Protein AF-A0A565BQZ1-F1 (afdb_monomer_lite)

Foldseek 3Di:
DDDDDDDDDDDDDDDDDDDDDDDDDDDDDDPDPPPPPPPDPPPPPVPPPADFAAAQAWPVRAGWDWDWDDDPDDDTWIWTWGPVPDPPVDDTDTGTPVRRHVRNVVVVVVVVVVVVVVVVVVVVVVVVVVVVVVVVVVVVVVVVVVVVVVVVVD

pLDDT: mean 77.32, std 22.46, range [35.09, 98.69]

Radius of gyration: 42.32 Å; chains: 1; bounding box: 104×64×118 Å

Structure (mmCIF, N/CA/C/O backbone):
data_AF-A0A565BQZ1-F1
#
_entry.id   AF-A0A565BQZ1-F1
#
loop_
_atom_site.group_PDB
_atom_site.id
_atom_site.type_symbol
_atom_site.label_atom_id
_atom_site.label_alt_id
_atom_site.label_comp_id
_atom_site.label_asym_id
_atom_site.label_entity_id
_atom_site.label_seq_id
_atom_site.pdbx_PDB_ins_code
_atom_site.Cartn_x
_atom_site.Cartn_y
_atom_site.Cartn_z
_atom_site.occupancy
_atom_site.B_iso_or_equiv
_atom_site.auth_seq_id
_atom_site.auth_comp_id
_atom_site.auth_asym_id
_atom_site.auth_atom_id
_atom_site.pdbx_PDB_model_num
ATOM 1 N N . MET A 1 1 ? 67.209 29.704 -8.387 1.00 35.09 1 MET A N 1
ATOM 2 C CA . MET A 1 1 ? 67.817 29.442 -9.706 1.00 35.09 1 MET A CA 1
ATOM 3 C C . MET A 1 1 ? 66.701 29.173 -10.702 1.00 35.09 1 MET A C 1
ATOM 5 O O . MET A 1 1 ? 65.890 28.302 -10.423 1.00 35.09 1 MET A O 1
ATOM 9 N N . GLY A 1 2 ? 66.645 29.944 -11.795 1.00 39.03 2 GLY A N 1
ATOM 10 C CA . GLY A 1 2 ? 65.926 29.567 -13.023 1.00 39.03 2 GLY A CA 1
ATOM 11 C C . GLY A 1 2 ? 66.692 28.479 -13.807 1.00 39.03 2 GLY A C 1
ATOM 12 O O . GLY A 1 2 ? 67.510 27.803 -13.177 1.00 39.03 2 GLY A O 1
ATOM 13 N N . PRO A 1 3 ? 66.499 28.313 -15.135 1.00 42.47 3 PRO A N 1
ATOM 14 C CA . PRO A 1 3 ? 66.230 29.378 -16.109 1.00 42.47 3 PRO A CA 1
ATOM 15 C C . PRO A 1 3 ? 65.067 29.126 -17.099 1.00 42.47 3 PRO A C 1
ATOM 17 O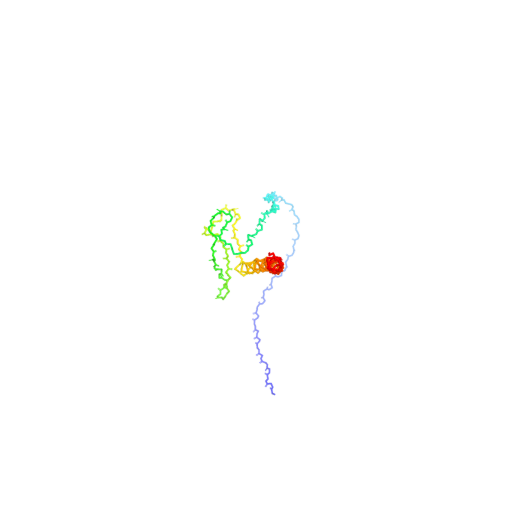 O . PRO A 1 3 ? 64.406 28.093 -17.101 1.00 42.47 3 PRO A O 1
ATOM 20 N N . SER A 1 4 ? 64.849 30.166 -17.903 1.00 40.25 4 SER A N 1
ATOM 21 C CA . SER A 1 4 ? 63.972 30.377 -19.059 1.00 40.25 4 SER A CA 1
ATOM 22 C C . SER A 1 4 ? 64.623 30.000 -20.411 1.00 40.25 4 SER A C 1
ATOM 24 O O . SER A 1 4 ? 65.799 29.641 -20.422 1.00 40.25 4 SER A O 1
ATOM 26 N N . TYR A 1 5 ? 63.878 30.261 -21.511 1.00 41.06 5 TYR A N 1
ATOM 27 C CA . TYR A 1 5 ? 64.230 30.283 -22.961 1.00 41.06 5 TYR A CA 1
ATOM 28 C C . TYR A 1 5 ? 64.077 28.937 -23.703 1.00 41.06 5 TYR A C 1
ATOM 30 O O . TYR A 1 5 ? 64.313 27.906 -23.092 1.00 41.06 5 TYR A O 1
ATOM 38 N N . LEU A 1 6 ? 63.750 28.812 -25.000 1.00 35.84 6 LEU A N 1
ATOM 39 C CA . LEU A 1 6 ? 63.241 29.627 -26.133 1.00 35.84 6 LEU A CA 1
ATOM 40 C C . LEU A 1 6 ? 63.232 28.659 -27.349 1.00 35.84 6 LEU A C 1
ATOM 42 O O . LEU A 1 6 ? 64.146 27.850 -27.391 1.00 35.84 6 LEU A O 1
ATOM 46 N N . GLU A 1 7 ? 62.278 28.745 -28.295 1.00 38.50 7 GLU A N 1
ATOM 47 C CA . GLU A 1 7 ? 62.423 28.519 -29.773 1.00 38.50 7 GLU A CA 1
ATOM 48 C C . GLU A 1 7 ? 61.019 28.321 -30.405 1.00 38.50 7 GLU A C 1
ATOM 50 O O . GLU A 1 7 ? 60.337 27.358 -30.071 1.00 38.50 7 GLU A O 1
ATOM 55 N N . SER A 1 8 ? 60.366 29.285 -31.082 1.00 37.06 8 SER A N 1
ATOM 56 C CA . SER A 1 8 ? 60.594 29.960 -32.391 1.00 37.06 8 SER A CA 1
ATOM 57 C C . SER A 1 8 ? 60.444 29.035 -33.618 1.00 37.06 8 SER A C 1
ATOM 59 O O . SER A 1 8 ? 61.253 28.133 -33.775 1.00 37.06 8 SER A O 1
ATOM 61 N N . PHE A 1 9 ? 59.332 29.107 -34.373 1.00 36.97 9 PHE A N 1
ATOM 62 C CA . PHE A 1 9 ? 59.045 29.929 -35.587 1.00 36.97 9 PHE A CA 1
ATOM 63 C C . PHE A 1 9 ? 59.413 29.242 -36.923 1.00 36.97 9 PHE A C 1
ATOM 65 O O . PHE A 1 9 ? 60.494 28.675 -37.012 1.00 36.97 9 PHE A O 1
ATOM 72 N N . ILE A 1 10 ? 58.486 29.316 -37.900 1.00 40.09 10 ILE A N 1
ATOM 73 C CA . ILE A 1 10 ? 58.556 29.409 -39.392 1.00 40.09 10 ILE A CA 1
ATOM 74 C C . ILE A 1 10 ? 57.072 29.286 -39.843 1.00 40.09 10 ILE A C 1
ATOM 76 O O . ILE A 1 10 ? 56.456 28.252 -39.586 1.00 40.09 10 ILE A O 1
ATOM 80 N N . ASP A 1 11 ? 56.339 30.367 -40.129 1.00 40.44 11 ASP A N 1
ATOM 81 C CA . ASP A 1 11 ? 56.259 31.180 -41.367 1.00 40.44 11 ASP A CA 1
ATOM 82 C C . ASP A 1 11 ? 55.803 30.409 -42.619 1.00 40.44 11 ASP A C 1
ATOM 84 O O . ASP A 1 11 ? 56.504 29.526 -43.096 1.00 40.44 11 ASP A O 1
ATOM 88 N N . ASP A 1 12 ? 54.627 30.777 -43.145 1.00 42.62 12 ASP A N 1
ATOM 89 C CA . ASP A 1 12 ? 54.485 31.202 -44.544 1.00 42.62 12 ASP A CA 1
ATOM 90 C C . ASP A 1 12 ? 53.135 31.915 -44.753 1.00 42.62 12 ASP A C 1
ATOM 92 O O . ASP A 1 12 ? 52.049 31.345 -44.606 1.00 42.62 12 ASP A O 1
ATOM 96 N N . ASP A 1 13 ? 53.250 33.200 -45.082 1.00 40.53 13 ASP A N 1
ATOM 97 C CA . ASP A 1 13 ? 52.198 34.102 -45.530 1.00 40.53 13 ASP A CA 1
ATOM 98 C C . ASP A 1 13 ? 51.679 33.693 -46.919 1.00 40.53 13 ASP A C 1
ATOM 100 O O . ASP A 1 13 ? 52.459 33.426 -47.835 1.00 40.53 13 ASP A O 1
ATOM 104 N N . PHE A 1 14 ? 50.359 33.743 -47.131 1.00 42.66 14 PHE A N 1
ATOM 105 C CA . PHE A 1 14 ? 49.812 33.876 -48.484 1.00 42.66 14 PHE A CA 1
ATOM 106 C C . PHE A 1 14 ? 48.837 35.045 -48.545 1.00 42.66 14 PHE A C 1
ATOM 108 O O . PHE A 1 14 ? 47.644 34.935 -48.258 1.00 42.66 14 PHE A O 1
ATOM 115 N N . ASP A 1 15 ? 49.408 36.181 -48.917 1.00 43.47 15 ASP A N 1
ATOM 116 C CA . ASP A 1 15 ? 48.724 37.410 -49.261 1.00 43.47 15 ASP A CA 1
ATOM 117 C C . ASP A 1 15 ? 48.260 37.303 -50.725 1.00 43.47 15 ASP A C 1
ATOM 119 O O . ASP A 1 15 ? 49.072 37.120 -51.634 1.00 43.47 15 ASP A O 1
ATOM 123 N N . ASN A 1 16 ? 46.957 37.409 -50.986 1.00 49.59 16 ASN A N 1
ATOM 124 C CA . ASN A 1 16 ? 46.486 37.776 -52.321 1.00 49.59 16 ASN A CA 1
ATOM 125 C C . ASN A 1 16 ? 45.378 38.815 -52.186 1.00 49.59 16 ASN A C 1
ATOM 127 O O . ASN A 1 16 ? 44.225 38.504 -51.883 1.00 49.59 16 ASN A O 1
ATOM 131 N N . GLY A 1 17 ? 45.802 40.061 -52.380 1.00 41.00 17 GLY A N 1
ATOM 132 C CA . GLY A 1 17 ? 45.031 41.275 -52.208 1.00 41.00 17 GLY A CA 1
ATOM 133 C C . GLY A 1 17 ? 43.706 41.329 -52.967 1.00 41.00 17 GLY A C 1
ATOM 134 O O . GLY A 1 17 ? 43.522 40.769 -54.048 1.00 41.00 17 GLY A O 1
ATOM 135 N N . SER A 1 18 ? 42.804 42.100 -52.364 1.00 54.09 18 SER A N 1
ATOM 136 C CA . SER A 1 18 ? 41.584 42.651 -52.941 1.00 54.09 18 SER A CA 1
ATOM 137 C C . SER A 1 18 ? 41.764 43.188 -54.359 1.00 54.09 18 SER A C 1
ATOM 139 O O . SER A 1 18 ? 42.675 43.974 -54.623 1.00 54.09 18 SER A O 1
ATOM 141 N N . ASN A 1 19 ? 40.776 42.927 -55.218 1.00 53.59 19 ASN A N 1
ATOM 142 C CA . ASN A 1 19 ? 40.367 43.933 -56.187 1.00 53.59 19 ASN A CA 1
ATOM 143 C C . ASN A 1 19 ? 38.842 43.986 -56.303 1.00 53.59 19 ASN A C 1
ATOM 145 O O . ASN A 1 19 ? 38.165 42.976 -56.485 1.00 53.59 19 ASN A O 1
ATOM 149 N N . ASN A 1 20 ? 38.330 45.200 -56.177 1.00 53.00 20 ASN A N 1
ATOM 150 C CA . ASN A 1 20 ? 36.925 45.546 -56.111 1.00 53.00 20 ASN A CA 1
ATOM 151 C C . ASN A 1 20 ? 36.537 46.013 -57.514 1.00 53.00 20 ASN A C 1
ATOM 153 O O . ASN A 1 20 ? 37.250 46.850 -58.058 1.00 53.00 20 ASN A O 1
ATOM 157 N N . ASN A 1 21 ? 35.404 45.575 -58.065 1.00 53.62 21 ASN A N 1
ATOM 158 C CA . ASN A 1 21 ? 34.619 46.429 -58.955 1.00 53.62 21 ASN A CA 1
ATOM 159 C C . ASN A 1 21 ? 33.147 46.018 -58.977 1.00 53.62 21 ASN A C 1
ATOM 161 O O . ASN A 1 21 ? 32.788 44.853 -59.108 1.00 53.62 21 ASN A O 1
ATOM 165 N N . ASN A 1 22 ? 32.331 47.052 -58.826 1.00 50.75 22 ASN A N 1
ATOM 166 C CA . ASN A 1 22 ? 30.883 47.084 -58.805 1.00 50.75 22 ASN A CA 1
ATOM 167 C C . ASN A 1 22 ? 30.332 46.837 -60.222 1.00 50.75 22 ASN A C 1
ATOM 169 O O . ASN A 1 22 ? 30.775 47.485 -61.172 1.00 50.75 22 ASN A O 1
ATOM 173 N N . SER A 1 23 ? 29.316 45.993 -60.363 1.00 43.53 23 SER A N 1
ATOM 174 C CA . SER A 1 23 ? 28.261 46.193 -61.36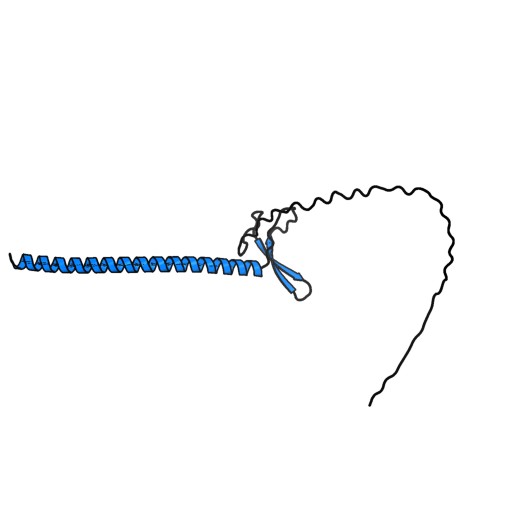2 1.00 43.53 23 SER A CA 1
ATOM 175 C C . SER A 1 23 ? 26.995 45.523 -60.864 1.00 43.53 23 SER A C 1
ATOM 177 O O . SER A 1 23 ? 26.916 44.303 -60.763 1.00 43.53 23 SER A O 1
ATOM 179 N N . SER A 1 24 ? 26.031 46.368 -60.510 1.00 52.00 24 SER A N 1
ATOM 180 C CA . SER A 1 24 ? 24.620 46.026 -60.562 1.00 52.00 24 SER A CA 1
ATOM 181 C C . SER A 1 24 ? 24.293 45.532 -61.965 1.00 52.00 24 SER A C 1
ATOM 183 O O . SER A 1 24 ? 24.650 46.216 -62.916 1.00 52.00 24 SER A O 1
ATOM 185 N N . ASP A 1 25 ? 23.610 44.402 -62.076 1.00 38.25 25 ASP A N 1
ATOM 186 C CA . ASP A 1 25 ? 22.448 44.275 -62.951 1.00 38.25 25 ASP A CA 1
ATOM 187 C C . ASP A 1 25 ? 21.670 43.010 -62.578 1.00 38.25 25 ASP A C 1
ATOM 189 O O . ASP A 1 25 ? 22.233 41.979 -62.211 1.00 38.25 25 ASP A O 1
ATOM 193 N N . SER A 1 26 ? 20.356 43.191 -62.553 1.00 51.34 26 SER A N 1
ATOM 194 C CA . SER A 1 26 ? 19.308 42.225 -62.252 1.00 51.34 26 SER A CA 1
ATOM 195 C C . SER A 1 26 ? 19.426 40.970 -63.118 1.00 51.34 26 SER A C 1
A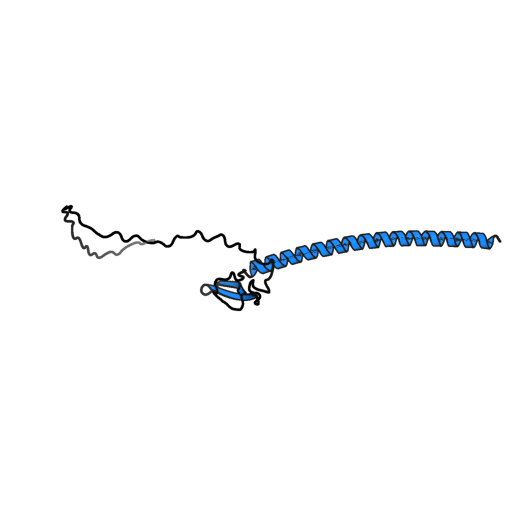TOM 197 O O . SER A 1 26 ? 19.923 41.057 -64.233 1.00 51.34 26 SER A O 1
ATOM 199 N N . ASP A 1 27 ? 18.957 39.824 -62.611 1.00 44.09 27 ASP A N 1
ATOM 200 C CA . ASP A 1 27 ? 17.893 39.034 -63.255 1.00 44.09 27 ASP A CA 1
ATOM 201 C C . ASP A 1 27 ? 17.660 37.700 -62.511 1.00 44.09 27 ASP A C 1
ATOM 203 O O . ASP A 1 27 ? 18.538 36.851 -62.388 1.00 44.09 27 ASP A O 1
ATOM 207 N N . ASP A 1 28 ? 16.436 37.577 -61.990 1.00 54.38 28 ASP A N 1
ATOM 208 C CA . ASP A 1 28 ? 15.610 36.373 -61.860 1.00 54.38 28 ASP A CA 1
ATOM 209 C C . ASP A 1 28 ? 16.244 35.056 -61.371 1.00 54.38 28 ASP A C 1
ATOM 211 O O . ASP A 1 28 ? 16.508 34.140 -62.150 1.00 54.38 28 ASP A O 1
ATOM 215 N N . GLU A 1 29 ? 16.274 34.866 -60.045 1.00 48.16 29 GLU A N 1
ATOM 216 C CA . GLU A 1 29 ? 16.199 33.520 -59.463 1.00 48.16 29 GLU A CA 1
ATOM 217 C C . GLU A 1 29 ? 14.851 33.283 -58.769 1.00 48.16 29 GLU A C 1
ATOM 219 O O . GLU A 1 29 ? 14.389 34.024 -57.899 1.00 48.16 29 GLU A O 1
ATOM 224 N N . ILE A 1 30 ? 14.197 32.220 -59.228 1.00 46.38 30 ILE A N 1
ATOM 225 C CA . ILE A 1 30 ? 12.858 31.763 -58.877 1.00 46.38 30 ILE A CA 1
ATOM 226 C C . ILE A 1 30 ? 12.810 31.432 -57.380 1.00 46.38 30 ILE A C 1
ATOM 228 O O . ILE A 1 30 ? 13.383 30.437 -56.939 1.00 46.38 30 ILE A O 1
ATOM 232 N N . ILE A 1 31 ? 12.071 32.226 -56.599 1.00 44.16 31 ILE A N 1
ATOM 233 C CA . ILE A 1 31 ? 11.728 31.877 -55.216 1.00 44.16 31 ILE A CA 1
ATOM 234 C C . ILE A 1 31 ? 10.795 30.661 -55.267 1.00 44.16 31 ILE A C 1
ATOM 236 O O . ILE A 1 31 ? 9.583 30.798 -55.448 1.00 44.16 31 ILE A O 1
ATOM 240 N N . LEU A 1 32 ? 11.348 29.456 -55.114 1.00 49.88 32 LEU A N 1
ATOM 241 C CA . LEU A 1 32 ? 10.555 28.307 -54.687 1.00 49.88 32 LEU A CA 1
ATOM 242 C C . LEU A 1 32 ? 9.988 28.650 -53.304 1.00 49.88 32 LEU A C 1
ATOM 244 O O . LEU A 1 32 ? 10.772 28.928 -52.395 1.00 49.88 32 LEU A O 1
ATOM 248 N N . PRO A 1 33 ? 8.662 28.623 -53.090 1.00 42.69 33 PRO A N 1
ATOM 249 C CA . PRO A 1 33 ? 8.143 28.714 -51.740 1.00 42.69 33 PRO A CA 1
ATOM 250 C C . PRO A 1 33 ? 8.649 27.490 -50.977 1.00 42.69 33 PRO A C 1
ATOM 252 O O . PRO A 1 33 ? 8.306 26.357 -51.324 1.00 42.69 33 PRO A O 1
ATOM 255 N N . GLU A 1 34 ? 9.462 27.706 -49.942 1.00 48.38 34 GLU A N 1
ATOM 256 C CA . GLU A 1 34 ? 9.663 26.713 -48.895 1.00 48.38 34 GLU A CA 1
ATOM 257 C C . GLU A 1 34 ? 8.286 26.390 -48.313 1.00 48.38 34 GLU A C 1
ATOM 259 O O . GLU A 1 34 ? 7.762 27.096 -47.448 1.00 48.38 34 GLU A O 1
ATOM 264 N N . ILE A 1 35 ? 7.671 25.308 -48.788 1.00 47.94 35 ILE A N 1
ATOM 265 C CA . ILE A 1 35 ? 6.558 24.679 -48.089 1.00 47.94 35 ILE A CA 1
ATOM 266 C C . ILE A 1 35 ? 7.186 23.979 -46.884 1.00 47.94 35 ILE A C 1
ATOM 268 O O . ILE A 1 35 ? 7.406 22.770 -46.868 1.00 47.94 35 ILE A O 1
ATOM 272 N N . SER A 1 36 ? 7.527 24.775 -45.873 1.00 54.19 36 SER A N 1
ATOM 273 C CA . SER A 1 36 ? 7.705 24.282 -44.519 1.00 54.19 36 SER A CA 1
ATOM 274 C C . SER A 1 36 ? 6.380 23.615 -44.145 1.00 54.19 36 SER A C 1
ATOM 276 O O . SER A 1 36 ? 5.343 24.289 -44.197 1.00 54.19 36 SER A O 1
ATOM 278 N N . PRO A 1 37 ? 6.343 22.303 -43.834 1.00 54.03 37 PRO A N 1
ATOM 279 C CA . PRO A 1 37 ? 5.119 21.711 -43.326 1.00 54.03 37 PRO A CA 1
ATOM 280 C C . PRO A 1 37 ? 4.705 22.538 -42.105 1.00 54.03 37 PRO A C 1
ATOM 282 O O . PRO A 1 37 ? 5.584 22.884 -41.305 1.00 54.03 37 PRO A O 1
ATOM 285 N N . PRO A 1 38 ? 3.414 22.902 -41.961 1.00 44.84 38 PRO A N 1
ATOM 286 C CA . PRO A 1 38 ? 2.964 23.642 -40.798 1.00 44.84 38 PRO A CA 1
ATOM 287 C C . PRO A 1 38 ? 3.463 22.878 -39.583 1.00 44.84 38 PRO A C 1
ATOM 289 O O . PRO A 1 38 ? 3.117 21.713 -39.370 1.00 44.84 38 PRO A O 1
ATOM 292 N N . ARG A 1 39 ? 4.370 23.517 -38.843 1.00 56.47 39 ARG A N 1
ATOM 293 C CA . ARG A 1 39 ? 4.875 23.012 -37.580 1.00 56.47 39 ARG A CA 1
ATOM 294 C C . ARG A 1 39 ? 3.685 23.127 -36.646 1.00 56.47 39 ARG A C 1
ATOM 296 O O . ARG A 1 39 ? 3.516 24.143 -35.978 1.00 56.47 39 ARG A O 1
ATOM 303 N N . PHE A 1 40 ? 2.795 22.137 -36.707 1.00 46.56 40 PHE A N 1
ATOM 304 C CA . PHE A 1 40 ? 1.746 21.990 -35.724 1.00 46.56 40 PHE A CA 1
ATOM 305 C C . PHE A 1 40 ? 2.477 22.042 -34.384 1.00 46.56 40 PHE A C 1
ATOM 307 O O . PHE A 1 40 ? 3.435 21.274 -34.205 1.00 46.56 40 PHE A O 1
ATOM 314 N N . PRO A 1 41 ? 2.131 22.978 -33.479 1.00 50.84 41 PRO A N 1
ATOM 315 C CA . PRO A 1 41 ? 2.604 22.839 -32.115 1.00 50.84 41 PRO A CA 1
ATOM 316 C C . PRO A 1 41 ? 2.219 21.414 -31.717 1.00 50.84 41 PRO A C 1
ATOM 318 O O . PRO A 1 41 ? 1.084 21.027 -32.015 1.00 50.84 41 PRO A O 1
ATOM 321 N N . PRO A 1 42 ? 3.134 20.592 -31.169 1.00 54.22 42 PRO A N 1
ATOM 322 C CA . PRO A 1 42 ? 2.732 19.284 -30.700 1.00 54.22 42 PRO A CA 1
ATOM 323 C C . PRO A 1 42 ? 1.563 19.547 -29.762 1.00 54.22 42 PRO A C 1
ATOM 325 O O . PRO A 1 42 ? 1.716 20.247 -28.757 1.00 54.22 42 PRO A O 1
ATOM 328 N N . ASN A 1 43 ? 0.377 19.087 -30.165 1.00 49.81 43 ASN A N 1
ATOM 329 C CA . ASN A 1 43 ? -0.798 19.046 -29.313 1.00 49.81 43 ASN A CA 1
ATOM 330 C C . ASN A 1 43 ? -0.280 18.566 -27.956 1.00 49.81 43 ASN A C 1
ATOM 332 O O . ASN A 1 43 ? 0.509 17.612 -27.972 1.00 49.81 43 ASN A O 1
ATOM 336 N N . PRO A 1 44 ? -0.599 19.219 -26.821 1.00 48.56 44 PRO A N 1
ATOM 337 C CA . PRO A 1 44 ? -0.104 18.744 -25.544 1.00 48.56 44 PRO A CA 1
ATOM 338 C C . PRO A 1 44 ? -0.569 17.301 -25.443 1.00 48.56 44 PRO A C 1
ATOM 340 O O . PRO A 1 44 ? -1.767 17.038 -25.339 1.00 48.56 44 PRO A O 1
ATOM 343 N N . VAL A 1 45 ? 0.378 16.372 -25.595 1.00 53.84 45 VAL A N 1
ATOM 344 C CA . VAL A 1 45 ? 0.150 14.965 -25.338 1.00 53.84 45 VAL A CA 1
ATOM 345 C C . VAL A 1 45 ? -0.423 15.004 -23.940 1.00 53.84 45 VAL A C 1
ATOM 347 O O . VAL A 1 45 ? 0.207 15.541 -23.024 1.00 53.84 45 VAL A O 1
ATOM 350 N N . THR A 1 46 ? -1.675 14.596 -23.790 1.00 44.78 46 THR A N 1
ATOM 351 C CA . THR A 1 46 ? -2.236 14.340 -22.478 1.00 44.78 46 THR A CA 1
ATOM 352 C C . THR A 1 46 ? -1.428 13.161 -21.967 1.00 44.78 46 THR A C 1
ATOM 354 O O . THR A 1 46 ? -1.789 12.012 -22.198 1.00 44.78 46 THR A O 1
ATOM 357 N N . TRP A 1 47 ? -0.244 13.443 -21.419 1.00 56.47 47 TRP A N 1
ATOM 358 C CA . TRP A 1 47 ? 0.587 12.466 -20.753 1.00 56.47 47 TRP A CA 1
ATOM 359 C C . TRP A 1 47 ? -0.255 12.059 -19.560 1.00 56.47 47 TRP A C 1
ATOM 361 O O . TRP A 1 47 ? -0.325 12.790 -18.570 1.00 56.47 47 TRP A O 1
ATOM 371 N N . GLU A 1 48 ? -0.984 10.953 -19.689 1.00 60.78 48 GLU A N 1
ATOM 372 C CA . GLU A 1 48 ? -1.539 10.329 -18.505 1.00 60.78 48 GLU A CA 1
ATOM 373 C C . GLU A 1 48 ? -0.376 10.178 -17.517 1.00 60.78 48 GLU A C 1
ATOM 375 O O . GLU A 1 48 ? 0.718 9.746 -17.914 1.00 60.78 48 GLU A O 1
ATOM 380 N N . PRO A 1 49 ? -0.545 10.648 -16.269 1.00 66.44 49 PRO A N 1
ATOM 381 C CA . PRO A 1 49 ? 0.534 10.601 -15.307 1.00 66.44 49 PRO A CA 1
ATOM 382 C C . PRO A 1 49 ? 0.967 9.148 -15.154 1.00 66.44 49 PRO A C 1
ATOM 384 O O . PRO A 1 49 ? 0.133 8.243 -15.080 1.00 66.44 49 PRO A O 1
ATOM 387 N N . 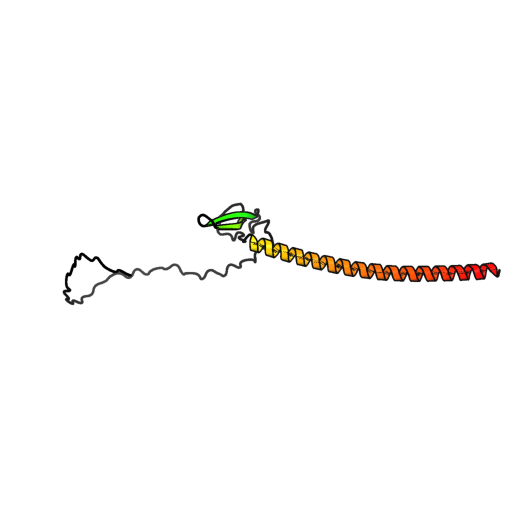SER A 1 50 ? 2.282 8.931 -15.122 1.00 73.19 50 SER A N 1
ATOM 388 C CA . SER A 1 50 ? 2.811 7.582 -14.964 1.00 73.19 50 SER A CA 1
ATOM 389 C C . SER A 1 50 ? 2.227 6.907 -13.729 1.00 73.19 50 SER A C 1
ATOM 391 O O . SER A 1 50 ? 2.142 7.558 -12.687 1.00 73.19 50 SER A O 1
ATOM 393 N N . PRO A 1 51 ? 1.815 5.624 -13.823 1.00 82.50 51 PRO A N 1
ATOM 394 C CA . PRO A 1 51 ? 1.196 4.929 -12.700 1.00 82.50 51 PRO A CA 1
ATOM 395 C C . PRO A 1 51 ? 2.145 4.985 -11.506 1.00 82.50 51 PRO A C 1
ATOM 397 O O . PRO A 1 51 ? 3.314 4.654 -11.671 1.00 82.50 51 PRO A O 1
ATOM 400 N N . ILE A 1 52 ? 1.674 5.441 -10.343 1.00 88.69 52 ILE A N 1
ATOM 401 C CA . ILE A 1 52 ? 2.515 5.666 -9.155 1.00 88.69 52 ILE A CA 1
ATOM 402 C C . ILE A 1 52 ? 3.132 4.341 -8.685 1.00 88.69 52 ILE A C 1
ATOM 404 O O . ILE A 1 52 ? 2.430 3.335 -8.584 1.00 88.69 52 ILE A O 1
ATOM 408 N N . GLY A 1 53 ? 4.423 4.361 -8.359 1.00 94.50 53 GLY A N 1
ATOM 409 C CA . GLY A 1 53 ? 5.182 3.215 -7.861 1.00 94.50 53 GLY A CA 1
ATOM 410 C C . GLY A 1 53 ? 5.901 2.439 -8.962 1.00 94.50 53 GLY A C 1
ATOM 411 O O . GLY A 1 53 ? 6.205 2.974 -10.041 1.00 94.50 53 GLY A O 1
ATOM 412 N N . ILE A 1 54 ? 6.191 1.167 -8.675 1.00 96.38 54 ILE A N 1
ATOM 413 C CA . ILE A 1 54 ? 6.870 0.268 -9.613 1.00 96.38 54 ILE A CA 1
ATOM 414 C C . ILE A 1 54 ? 5.885 -0.197 -10.693 1.00 96.38 54 ILE A C 1
ATOM 416 O O . ILE A 1 54 ? 4.912 -0.893 -10.391 1.00 96.38 54 ILE A O 1
ATOM 420 N N . PRO A 1 55 ? 6.132 0.121 -11.975 1.00 94.81 55 PRO A N 1
ATOM 421 C CA . PRO A 1 55 ? 5.236 -0.302 -13.033 1.00 94.81 55 PRO A CA 1
ATOM 422 C C . PRO A 1 55 ? 5.385 -1.792 -13.334 1.00 94.81 55 PRO A C 1
ATOM 424 O O . PRO A 1 55 ? 6.483 -2.294 -13.572 1.00 94.81 55 PRO A O 1
ATOM 427 N N . THR A 1 56 ? 4.253 -2.486 -13.400 1.00 95.00 56 THR A N 1
ATOM 428 C CA . THR A 1 56 ? 4.171 -3.904 -13.786 1.00 95.00 56 THR A CA 1
ATOM 429 C C . THR A 1 56 ? 3.629 -4.090 -15.205 1.00 95.00 56 THR A C 1
ATOM 431 O O . THR A 1 56 ? 3.946 -5.074 -15.875 1.00 95.00 56 THR A O 1
ATOM 434 N N . VAL A 1 57 ? 2.852 -3.123 -15.697 1.00 92.75 57 VAL A N 1
ATOM 435 C CA . VAL A 1 57 ? 2.164 -3.158 -16.992 1.00 92.75 57 VAL A CA 1
ATOM 436 C C . VAL A 1 57 ? 2.354 -1.814 -17.703 1.00 92.75 57 VAL A C 1
ATOM 438 O O . VAL A 1 57 ? 2.340 -0.756 -17.077 1.00 92.75 57 VAL A O 1
ATOM 441 N N . CYS A 1 58 ? 2.587 -1.859 -19.011 1.00 91.31 58 CYS A N 1
ATOM 442 C CA . CYS A 1 58 ? 2.635 -0.704 -19.904 1.00 91.31 58 CYS A CA 1
ATOM 443 C C . CYS A 1 58 ? 1.212 -0.282 -20.306 1.00 91.31 58 CYS A C 1
ATOM 445 O O . CYS A 1 58 ? 0.300 -1.102 -20.296 1.00 91.31 58 CYS A O 1
ATOM 447 N N . TYR A 1 59 ? 1.021 0.956 -20.761 1.00 88.38 59 TYR A N 1
ATOM 448 C CA . TYR A 1 59 ? -0.279 1.453 -21.231 1.00 88.38 59 TYR A CA 1
ATOM 449 C C . TYR A 1 59 ? -0.903 0.615 -22.362 1.00 88.38 59 TYR A C 1
ATOM 451 O O . TYR A 1 59 ? -2.120 0.524 -22.455 1.00 88.38 59 TYR A O 1
ATOM 459 N N . CYS A 1 60 ? -0.094 -0.084 -23.166 1.00 88.62 60 CYS A N 1
ATOM 460 C CA . CYS A 1 60 ? -0.574 -1.024 -24.189 1.00 88.62 60 CYS A CA 1
ATOM 461 C C . CYS A 1 60 ? -1.001 -2.406 -23.640 1.00 88.62 60 CYS A C 1
ATOM 463 O O . CYS A 1 60 ? -1.239 -3.335 -24.412 1.00 88.62 60 CYS A O 1
ATOM 465 N N . GLY A 1 61 ? -1.035 -2.588 -22.316 1.00 88.56 61 GLY A N 1
ATOM 466 C CA . GLY A 1 61 ? -1.411 -3.838 -21.642 1.00 88.56 61 GLY A CA 1
ATOM 467 C C . GLY A 1 61 ? -0.308 -4.901 -21.582 1.00 88.56 61 GLY A C 1
ATOM 468 O O . GLY A 1 61 ? -0.487 -5.948 -20.962 1.00 88.56 61 GLY A O 1
ATOM 469 N N . LYS A 1 62 ? 0.850 -4.654 -22.200 1.00 90.88 62 LYS A N 1
ATOM 470 C CA . LYS A 1 62 ? 2.003 -5.567 -22.160 1.00 90.88 62 LYS A CA 1
ATOM 471 C C . LYS A 1 62 ? 2.834 -5.373 -20.888 1.00 90.88 62 LYS A C 1
ATOM 473 O O . LYS A 1 62 ? 2.791 -4.290 -20.312 1.00 90.88 62 LYS A O 1
ATOM 478 N N . PRO A 1 63 ? 3.642 -6.360 -20.463 1.00 93.69 63 PRO A N 1
ATOM 479 C CA . PRO A 1 63 ? 4.492 -6.210 -19.284 1.00 93.69 63 PRO A CA 1
ATOM 480 C C . PRO A 1 63 ? 5.455 -5.020 -19.391 1.00 93.69 63 PRO A C 1
ATOM 482 O O . PRO A 1 63 ? 6.061 -4.786 -20.444 1.00 93.69 63 PRO A O 1
ATOM 485 N N . ALA A 1 64 ? 5.620 -4.293 -18.286 1.00 93.75 64 ALA A N 1
ATOM 486 C CA . ALA A 1 64 ? 6.724 -3.357 -18.113 1.00 93.75 64 ALA A CA 1
ATOM 487 C C . ALA A 1 64 ? 7.951 -4.127 -17.599 1.00 93.75 64 ALA A C 1
ATOM 489 O O . ALA A 1 64 ? 7.845 -4.942 -16.684 1.00 93.75 64 ALA A O 1
ATOM 490 N N . VAL A 1 65 ? 9.117 -3.893 -18.196 1.00 95.12 65 VAL A N 1
ATOM 491 C CA . VAL A 1 65 ? 10.364 -4.598 -17.873 1.00 95.12 65 VAL A CA 1
ATOM 492 C C . VAL A 1 65 ? 11.476 -3.611 -17.547 1.00 95.12 65 VAL A C 1
ATOM 494 O O . VAL A 1 65 ? 11.551 -2.523 -18.121 1.00 95.12 65 VAL A O 1
ATOM 497 N N . LEU A 1 66 ? 12.358 -4.004 -16.630 1.00 95.44 66 LEU A N 1
ATOM 498 C CA . LEU A 1 66 ? 13.520 -3.213 -16.244 1.00 95.44 66 LEU A CA 1
ATOM 499 C C . LEU A 1 66 ? 14.633 -3.365 -17.286 1.00 95.44 66 LEU A C 1
ATOM 501 O O . LEU A 1 66 ? 15.112 -4.470 -17.541 1.00 95.44 66 LEU A O 1
ATOM 505 N N . LYS A 1 67 ? 15.076 -2.248 -17.856 1.00 92.81 67 LYS A N 1
ATOM 506 C CA . LYS A 1 67 ? 16.189 -2.170 -18.806 1.00 92.81 67 LYS A CA 1
ATOM 507 C C . LYS A 1 67 ? 17.322 -1.340 -18.228 1.00 92.81 67 LYS A C 1
ATOM 509 O O . LYS A 1 67 ? 17.148 -0.583 -17.275 1.00 92.81 67 LYS A O 1
ATOM 514 N N . THR A 1 68 ? 18.508 -1.523 -18.798 1.00 92.06 68 THR A N 1
ATOM 515 C CA . THR A 1 68 ? 19.706 -0.761 -18.440 1.00 92.06 68 THR A CA 1
ATOM 516 C C . THR A 1 68 ? 20.164 0.022 -19.659 1.00 92.06 68 THR A C 1
ATOM 518 O O . THR A 1 68 ? 20.537 -0.571 -20.669 1.00 92.06 68 THR A O 1
ATOM 521 N N . GLN A 1 69 ? 20.145 1.347 -19.565 1.00 86.62 69 GLN A N 1
ATOM 522 C CA . GLN A 1 69 ? 20.811 2.225 -20.513 1.00 86.62 69 GLN A CA 1
ATOM 523 C C . GLN A 1 69 ? 22.266 2.359 -20.082 1.00 86.62 69 GLN A C 1
ATOM 525 O O . GLN A 1 69 ? 22.544 2.728 -18.945 1.00 86.62 69 GLN A O 1
ATOM 530 N N . THR A 1 70 ? 23.191 2.057 -20.985 1.00 86.12 70 THR A N 1
ATOM 531 C CA . THR A 1 70 ? 24.618 2.295 -20.756 1.00 86.12 70 THR A CA 1
ATOM 532 C C . THR A 1 70 ? 25.025 3.524 -21.559 1.00 86.12 70 THR A C 1
ATOM 534 O O . THR A 1 70 ? 24.863 3.526 -22.779 1.00 86.12 70 THR A O 1
ATOM 537 N N . ILE A 1 71 ? 25.516 4.568 -20.888 1.00 78.31 71 ILE A N 1
ATOM 538 C CA . ILE A 1 71 ? 26.080 5.763 -21.525 1.00 78.31 71 ILE A CA 1
ATOM 539 C C . ILE A 1 71 ? 27.583 5.786 -21.206 1.00 78.31 71 ILE A C 1
ATOM 541 O O . ILE A 1 71 ? 27.996 5.898 -20.048 1.00 78.31 71 ILE A O 1
ATOM 545 N N . GLY A 1 72 ? 28.415 5.637 -22.240 1.00 80.19 72 GLY A N 1
ATOM 546 C CA . GLY A 1 72 ? 29.868 5.509 -22.090 1.00 80.19 72 GLY A CA 1
ATOM 547 C C . GLY A 1 72 ? 30.295 4.205 -21.400 1.00 80.19 72 GLY A C 1
ATOM 548 O O . GLY A 1 72 ? 29.622 3.184 -21.517 1.00 80.19 72 GLY A O 1
ATOM 549 N N . LEU A 1 73 ? 31.433 4.233 -20.699 1.00 74.56 73 LEU A N 1
ATOM 550 C CA . LEU A 1 73 ? 32.001 3.052 -20.029 1.00 74.56 73 LEU A CA 1
ATOM 551 C C . LEU A 1 73 ? 31.476 2.834 -18.600 1.00 74.56 73 LEU A C 1
ATOM 553 O O . LEU A 1 73 ? 31.575 1.722 -18.087 1.00 74.56 73 LEU A O 1
ATOM 557 N N . GLU A 1 74 ? 30.900 3.859 -17.962 1.00 67.50 74 GLU A N 1
ATOM 558 C CA . GLU A 1 74 ? 30.678 3.838 -16.506 1.00 67.50 74 GLU A CA 1
ATOM 559 C C . GLU A 1 74 ? 29.237 4.107 -16.063 1.00 67.50 74 GLU A C 1
ATOM 561 O O . GLU A 1 74 ? 28.822 3.601 -15.019 1.00 67.50 74 GLU A O 1
ATOM 566 N N . THR A 1 75 ? 28.430 4.842 -16.835 1.00 70.31 75 THR A N 1
ATOM 567 C CA . THR A 1 75 ? 27.085 5.215 -16.371 1.00 70.31 75 THR A CA 1
ATOM 568 C C . THR A 1 75 ? 26.034 4.226 -16.867 1.00 70.31 75 THR A C 1
ATOM 570 O O . THR A 1 75 ? 25.811 4.060 -18.067 1.00 70.31 75 THR A O 1
ATOM 573 N N . LYS A 1 76 ? 25.406 3.522 -15.918 1.00 83.81 76 LYS A N 1
ATOM 574 C CA . LYS A 1 76 ? 24.328 2.559 -16.162 1.00 83.81 76 LYS A CA 1
ATOM 575 C C . LYS A 1 76 ? 23.053 3.046 -15.485 1.00 83.81 76 LYS A C 1
ATOM 577 O O . LYS A 1 76 ? 22.852 2.796 -14.300 1.00 83.81 76 LYS A O 1
ATOM 582 N N . THR A 1 77 ? 22.190 3.712 -16.240 1.00 88.25 77 THR A N 1
ATOM 583 C CA . THR A 1 77 ? 20.871 4.131 -15.755 1.00 88.25 77 THR A CA 1
ATOM 584 C C . THR A 1 77 ? 19.886 2.989 -15.948 1.00 88.25 77 THR A C 1
ATOM 586 O O . THR A 1 77 ? 19.787 2.422 -17.037 1.00 88.25 77 THR A O 1
ATOM 589 N N . LYS A 1 78 ? 19.142 2.630 -14.903 1.00 94.06 78 LYS A N 1
ATOM 590 C CA . LYS A 1 78 ? 18.082 1.621 -14.997 1.00 94.06 78 LYS A CA 1
ATOM 591 C C . LYS A 1 78 ? 16.724 2.296 -15.120 1.00 94.06 78 LYS A C 1
ATOM 593 O O . LYS A 1 78 ? 16.457 3.280 -14.435 1.00 94.06 78 LYS A O 1
ATOM 598 N N . PHE A 1 79 ? 15.869 1.761 -15.979 1.00 93.75 79 PHE A N 1
ATOM 599 C CA . PHE A 1 79 ? 14.543 2.316 -16.235 1.00 93.75 79 PHE A CA 1
ATOM 600 C C . PHE A 1 79 ? 13.564 1.214 -16.637 1.00 93.75 79 PHE A C 1
ATOM 602 O O . PHE A 1 79 ? 13.942 0.218 -17.254 1.00 93.75 79 PHE A O 1
ATOM 609 N N . TYR A 1 80 ? 12.299 1.386 -16.289 1.00 94.00 80 TYR A N 1
ATOM 610 C CA . TYR A 1 80 ? 11.208 0.546 -16.750 1.00 94.00 80 TYR A CA 1
ATOM 611 C C . TYR A 1 80 ? 10.736 0.998 -18.126 1.00 94.00 80 TYR A C 1
ATOM 613 O O . TYR A 1 80 ? 10.592 2.195 -18.377 1.00 94.00 80 TYR A O 1
ATOM 621 N N . SER A 1 81 ? 10.474 0.036 -19.005 1.00 92.12 81 SER A N 1
ATOM 622 C CA . SER A 1 81 ? 9.894 0.282 -20.327 1.00 92.12 81 SER A CA 1
ATOM 623 C C . SER A 1 81 ? 9.062 -0.895 -20.822 1.00 92.12 81 SER A C 1
ATOM 625 O O . SER A 1 81 ? 9.109 -1.987 -20.258 1.00 92.12 81 SER A O 1
ATOM 627 N N . CYS A 1 82 ? 8.284 -0.680 -21.881 1.00 92.69 82 CYS A N 1
ATOM 628 C CA . CYS A 1 82 ? 7.488 -1.731 -22.509 1.00 92.69 82 CYS A CA 1
ATOM 629 C C . CYS A 1 82 ? 8.354 -2.915 -22.980 1.00 92.69 82 CYS A C 1
ATOM 631 O O . CYS A 1 82 ? 9.414 -2.732 -23.590 1.00 92.69 82 CYS A O 1
ATOM 633 N N . ALA A 1 83 ? 7.878 -4.143 -22.754 1.00 91.06 83 ALA A N 1
ATOM 634 C CA . ALA A 1 83 ? 8.561 -5.361 -23.189 1.00 91.06 83 ALA A CA 1
ATOM 635 C C . ALA A 1 83 ? 8.704 -5.494 -24.714 1.00 91.06 83 ALA A C 1
ATOM 637 O O . ALA A 1 83 ? 9.617 -6.171 -25.173 1.00 91.06 83 ALA A O 1
ATOM 638 N N . SER A 1 84 ? 7.810 -4.893 -25.507 1.00 85.81 84 SER A N 1
ATOM 639 C CA . SER A 1 84 ? 7.820 -5.088 -26.963 1.00 85.81 84 SER A CA 1
ATOM 640 C C . SER A 1 84 ? 8.666 -4.088 -27.754 1.00 85.81 84 SER A C 1
ATOM 642 O O . SER A 1 84 ? 8.752 -4.262 -28.963 1.00 85.81 84 SER A O 1
ATOM 644 N N . ASP A 1 85 ? 9.268 -3.072 -27.121 1.00 68.31 85 ASP A N 1
ATOM 645 C CA . ASP A 1 85 ? 10.128 -2.072 -27.793 1.00 68.31 85 ASP A CA 1
ATOM 646 C C . ASP A 1 85 ? 9.542 -1.490 -29.094 1.00 68.31 85 ASP A C 1
ATOM 648 O O . ASP A 1 85 ? 10.260 -1.164 -30.041 1.00 68.31 85 ASP A O 1
ATOM 652 N N . ILE A 1 86 ? 8.214 -1.373 -29.169 1.00 69.56 86 ILE A N 1
ATOM 653 C CA . ILE A 1 86 ? 7.553 -0.961 -30.403 1.00 69.56 86 ILE A CA 1
ATOM 654 C C . ILE A 1 86 ? 7.558 0.561 -30.458 1.00 69.56 86 ILE A C 1
ATOM 656 O O . ILE A 1 86 ? 7.047 1.234 -29.568 1.00 69.56 86 ILE A O 1
ATOM 660 N N . ARG A 1 87 ? 8.135 1.111 -31.527 1.00 64.94 87 ARG A N 1
ATOM 661 C CA . ARG A 1 87 ? 7.930 2.507 -31.930 1.00 64.94 87 ARG A CA 1
ATOM 662 C C . ARG A 1 87 ? 6.686 2.571 -32.821 1.00 64.94 87 ARG A C 1
ATOM 664 O O . ARG A 1 87 ? 6.789 2.915 -33.993 1.00 64.94 87 ARG A O 1
ATOM 671 N N . ASP A 1 88 ? 5.543 2.141 -32.291 1.00 73.25 88 ASP A N 1
ATOM 672 C CA . ASP A 1 88 ? 4.243 2.105 -32.992 1.00 73.25 88 ASP A CA 1
ATOM 673 C C . ASP A 1 88 ? 3.558 3.476 -33.037 1.00 73.25 88 ASP A C 1
ATOM 675 O O . ASP A 1 88 ? 2.560 3.638 -33.729 1.00 73.25 88 ASP A O 1
ATOM 679 N N . GLY A 1 89 ? 4.124 4.475 -32.357 1.00 63.94 89 GLY A N 1
ATOM 680 C CA . GLY A 1 89 ? 3.517 5.797 -32.230 1.00 63.94 89 GLY A CA 1
ATOM 681 C C . GLY A 1 89 ? 2.588 5.918 -31.021 1.00 63.94 89 GLY A C 1
ATOM 682 O O . GLY A 1 89 ? 2.120 7.025 -30.763 1.00 63.94 89 GLY A O 1
ATOM 683 N N . ASP A 1 90 ? 2.387 4.841 -30.250 1.00 67.50 90 ASP A N 1
ATOM 684 C CA . ASP A 1 90 ? 1.675 4.889 -28.974 1.00 67.50 90 ASP A CA 1
ATOM 685 C C . ASP A 1 90 ? 2.594 5.367 -27.837 1.00 67.50 90 ASP A C 1
ATOM 687 O O . ASP A 1 90 ? 3.820 5.200 -27.855 1.00 67.50 90 ASP A O 1
ATOM 691 N N . CYS A 1 91 ? 1.996 5.975 -26.809 1.00 75.94 91 CYS A N 1
ATOM 692 C CA . CYS A 1 91 ? 2.716 6.344 -25.592 1.00 75.94 91 CYS A CA 1
ATOM 693 C C . CYS A 1 91 ? 3.016 5.071 -24.786 1.00 75.94 91 CYS A C 1
ATOM 695 O O . CYS A 1 91 ? 2.111 4.460 -24.224 1.00 75.94 91 CYS A O 1
ATOM 697 N N . HIS A 1 92 ? 4.284 4.663 -24.715 1.00 87.19 92 HIS A N 1
ATOM 698 C CA . HIS A 1 92 ? 4.735 3.558 -23.860 1.00 87.19 92 HIS A CA 1
ATOM 699 C C . HIS A 1 92 ? 5.258 4.077 -22.526 1.00 87.19 92 HIS A C 1
ATOM 701 O O . HIS A 1 92 ? 5.704 5.218 -22.411 1.00 87.19 92 HIS A O 1
ATOM 707 N N . ILE A 1 93 ? 5.239 3.215 -21.511 1.00 90.31 93 ILE A N 1
ATOM 708 C CA . ILE A 1 93 ? 5.790 3.567 -20.209 1.00 90.31 93 ILE A CA 1
ATOM 709 C C . ILE A 1 93 ? 7.301 3.785 -20.300 1.00 90.31 93 ILE A C 1
ATOM 711 O O . ILE A 1 93 ? 8.027 2.983 -20.890 1.00 90.31 93 ILE A O 1
ATOM 715 N N . TYR A 1 94 ? 7.760 4.863 -19.677 1.00 90.81 94 TYR A N 1
ATOM 716 C CA . TYR A 1 94 ? 9.159 5.125 -19.393 1.00 90.81 94 TYR A CA 1
ATOM 717 C C . TYR A 1 94 ? 9.236 5.694 -17.983 1.00 90.81 94 TYR A C 1
ATOM 719 O O . TYR A 1 94 ? 8.634 6.729 -17.700 1.00 90.81 94 TYR A O 1
ATOM 727 N N . LYS A 1 95 ? 9.947 5.012 -17.088 1.00 92.62 95 LYS A N 1
ATOM 728 C CA . LYS A 1 95 ? 10.152 5.496 -15.720 1.00 92.62 95 LYS A CA 1
ATOM 729 C C . LYS A 1 95 ? 11.531 5.101 -15.222 1.00 92.62 95 LYS A C 1
ATOM 731 O O . LYS A 1 95 ? 11.911 3.939 -15.357 1.00 92.62 95 LYS A O 1
ATOM 736 N N . LEU A 1 96 ? 12.273 6.036 -14.636 1.00 94.50 96 LEU A N 1
ATOM 737 C CA . LEU A 1 96 ? 13.560 5.727 -14.016 1.00 94.50 96 LEU A CA 1
ATOM 738 C C . LEU A 1 96 ? 13.365 4.793 -12.815 1.00 94.50 96 LEU A C 1
ATOM 740 O O . LEU A 1 96 ? 12.358 4.865 -12.111 1.00 94.50 96 LEU A O 1
ATOM 744 N N . LEU A 1 97 ? 14.325 3.895 -12.591 1.00 95.00 97 LEU A N 1
ATOM 745 C CA . LEU A 1 97 ? 14.259 2.945 -11.480 1.00 95.00 97 LEU A CA 1
ATOM 746 C C . LEU A 1 97 ? 14.165 3.669 -10.130 1.00 95.00 97 LEU A C 1
ATOM 748 O O . LEU A 1 97 ? 13.364 3.268 -9.292 1.00 95.00 97 LEU A O 1
ATOM 752 N N . ASP A 1 98 ? 14.950 4.728 -9.945 1.00 95.31 98 ASP A N 1
ATOM 753 C CA . ASP A 1 98 ? 15.024 5.447 -8.672 1.00 95.31 98 ASP A CA 1
ATOM 754 C C . ASP A 1 98 ? 13.707 6.169 -8.355 1.00 95.31 98 ASP A C 1
ATOM 756 O O . ASP A 1 98 ? 13.213 6.059 -7.234 1.00 95.31 98 ASP A O 1
ATOM 760 N N . ASP A 1 99 ? 13.078 6.800 -9.354 1.00 95.00 99 ASP A N 1
ATOM 761 C CA . ASP A 1 99 ? 11.753 7.419 -9.212 1.00 95.00 99 ASP A CA 1
ATOM 762 C C . ASP A 1 99 ? 10.689 6.372 -8.855 1.00 95.00 99 ASP A C 1
ATOM 764 O O . ASP A 1 99 ? 9.916 6.551 -7.915 1.00 95.00 99 ASP A O 1
ATOM 768 N N . ALA A 1 100 ? 10.686 5.233 -9.558 1.00 95.94 100 ALA A N 1
ATOM 769 C CA . ALA A 1 100 ? 9.750 4.140 -9.301 1.00 95.94 100 ALA A CA 1
ATOM 770 C C . ALA A 1 100 ? 9.885 3.582 -7.874 1.00 95.94 100 ALA A C 1
ATOM 772 O O . ALA A 1 100 ? 8.883 3.327 -7.207 1.00 95.94 100 ALA A O 1
ATOM 773 N N . ILE A 1 101 ? 11.123 3.403 -7.401 1.00 96.50 101 ILE A N 1
ATOM 774 C CA . ILE A 1 101 ? 11.411 2.935 -6.041 1.00 96.50 101 ILE A CA 1
ATOM 775 C C . ILE A 1 101 ? 10.980 3.981 -5.013 1.00 96.50 101 ILE A C 1
ATOM 777 O O . ILE A 1 101 ? 10.359 3.623 -4.013 1.00 96.50 101 ILE A O 1
ATOM 781 N N . LEU A 1 102 ? 11.290 5.259 -5.236 1.00 97.00 102 LEU A N 1
ATOM 782 C CA . LEU A 1 102 ? 10.927 6.327 -4.308 1.00 97.00 102 LEU A CA 1
ATOM 783 C C . LEU A 1 102 ? 9.406 6.440 -4.159 1.00 97.00 102 LEU A C 1
ATOM 785 O O . LEU A 1 102 ? 8.897 6.529 -3.037 1.00 97.00 102 LEU A O 1
ATOM 789 N N . GLU A 1 103 ? 8.679 6.391 -5.273 1.00 96.81 103 GLU A N 1
ATOM 790 C CA . GLU A 1 103 ? 7.219 6.373 -5.277 1.00 96.81 103 GLU A CA 1
ATOM 791 C C . GLU A 1 103 ? 6.662 5.143 -4.545 1.00 96.81 103 GLU A C 1
ATOM 793 O O . GLU A 1 103 ? 5.766 5.290 -3.715 1.00 96.81 103 GLU A O 1
ATOM 798 N N . GLU A 1 104 ? 7.214 3.947 -4.780 1.00 97.44 104 GLU A N 1
ATOM 799 C CA . GLU A 1 104 ? 6.774 2.711 -4.117 1.00 97.44 104 GLU A CA 1
ATOM 800 C C . GLU A 1 104 ? 7.020 2.749 -2.604 1.00 97.44 104 GLU A C 1
ATOM 802 O O . GLU A 1 104 ? 6.145 2.384 -1.816 1.00 97.44 104 GLU A O 1
ATOM 807 N N . ILE A 1 105 ? 8.187 3.242 -2.177 1.00 97.94 105 ILE A N 1
ATOM 808 C CA . ILE A 1 105 ? 8.514 3.438 -0.758 1.00 97.94 105 ILE A CA 1
ATOM 809 C C . ILE A 1 105 ? 7.537 4.429 -0.131 1.00 97.94 105 ILE A C 1
ATOM 811 O O . ILE A 1 105 ? 7.029 4.187 0.965 1.00 97.94 105 ILE A O 1
ATOM 815 N N . THR A 1 106 ? 7.253 5.531 -0.821 1.00 97.31 106 THR A N 1
ATOM 816 C CA . THR A 1 106 ? 6.340 6.569 -0.331 1.00 97.31 106 THR A CA 1
ATOM 817 C C . THR A 1 106 ? 4.926 6.017 -0.192 1.00 97.31 106 THR A C 1
ATOM 819 O O . THR A 1 106 ? 4.307 6.157 0.862 1.00 97.31 106 THR A O 1
ATOM 822 N N . LEU A 1 107 ? 4.445 5.309 -1.212 1.00 96.44 107 LEU A N 1
ATOM 823 C CA . LEU A 1 107 ? 3.143 4.654 -1.212 1.00 96.44 107 LEU A CA 1
ATOM 824 C C . LEU A 1 107 ? 3.034 3.620 -0.085 1.00 96.44 107 LEU A C 1
ATOM 826 O O . LEU A 1 107 ? 2.041 3.593 0.643 1.00 96.44 107 LEU A O 1
ATOM 830 N N . THR A 1 108 ? 4.063 2.792 0.078 1.00 97.19 108 THR A N 1
ATOM 831 C CA . THR A 1 108 ? 4.122 1.767 1.126 1.00 97.19 108 THR A CA 1
ATOM 832 C C . THR A 1 108 ? 4.118 2.399 2.513 1.00 97.19 108 THR A C 1
ATOM 834 O O . THR A 1 108 ? 3.363 1.962 3.380 1.00 97.19 108 THR A O 1
ATOM 837 N N . LYS A 1 109 ? 4.901 3.463 2.722 1.00 98.19 109 LYS A N 1
ATOM 838 C CA . LYS A 1 109 ? 4.947 4.204 3.988 1.00 98.19 109 LYS A CA 1
ATOM 839 C C . LYS A 1 109 ? 3.586 4.804 4.341 1.00 98.19 109 LYS A C 1
ATOM 841 O O . LYS A 1 109 ? 3.162 4.697 5.488 1.00 98.19 109 LYS A O 1
ATOM 846 N N . THR A 1 110 ? 2.893 5.394 3.369 1.00 97.69 110 THR A N 1
ATOM 847 C CA . THR A 1 110 ? 1.546 5.945 3.572 1.00 97.69 110 THR A CA 1
ATOM 848 C C . THR A 1 110 ? 0.555 4.854 3.969 1.00 97.69 110 THR A C 1
ATOM 850 O O . THR A 1 110 ? -0.104 4.977 5.000 1.00 97.69 110 THR A O 1
ATOM 853 N N . LYS A 1 111 ? 0.507 3.745 3.218 1.00 97.81 111 LYS A N 1
ATOM 854 C CA . LYS A 1 111 ? -0.369 2.602 3.532 1.00 97.81 111 LYS A CA 1
ATOM 855 C C . LYS A 1 111 ? -0.080 2.017 4.914 1.00 97.81 111 LYS A C 1
ATOM 857 O O . LYS A 1 111 ? -1.009 1.653 5.628 1.00 97.81 111 LYS A O 1
ATOM 862 N N . LEU A 1 112 ? 1.194 1.932 5.301 1.00 98.50 112 LEU A N 1
ATOM 863 C CA . LEU A 1 112 ? 1.582 1.471 6.632 1.00 98.50 112 LEU A CA 1
ATOM 864 C C . LEU A 1 112 ? 1.026 2.397 7.720 1.00 98.50 112 LEU A C 1
ATOM 866 O O . LEU A 1 112 ? 0.387 1.910 8.646 1.00 98.50 112 LEU A O 1
ATOM 870 N N . GLY A 1 113 ? 1.179 3.715 7.564 1.00 98.50 113 GLY A N 1
ATOM 871 C CA . GLY A 1 113 ? 0.628 4.690 8.509 1.00 98.50 113 GLY A CA 1
ATOM 872 C C . GLY A 1 113 ? -0.901 4.625 8.625 1.00 98.50 113 GLY A C 1
ATOM 873 O O . GLY A 1 113 ? -1.448 4.721 9.722 1.00 98.50 113 GLY A O 1
ATOM 874 N N . GLU A 1 114 ? -1.613 4.394 7.518 1.00 98.50 114 GLU A N 1
ATOM 875 C CA . GLU A 1 114 ? -3.068 4.180 7.539 1.00 98.50 114 GLU A CA 1
ATOM 876 C C . GLU A 1 114 ? -3.456 2.912 8.317 1.00 98.50 114 GLU A C 1
ATOM 878 O O . GLU A 1 114 ? -4.413 2.920 9.097 1.00 98.50 114 GLU A O 1
ATOM 883 N N . ILE A 1 115 ? -2.714 1.818 8.124 1.00 98.69 115 ILE A N 1
ATOM 884 C CA . ILE A 1 115 ? -2.931 0.558 8.847 1.00 98.69 115 ILE A CA 1
ATOM 885 C C . ILE A 1 115 ? -2.653 0.739 10.341 1.00 98.69 115 ILE A C 1
ATOM 887 O O . ILE A 1 115 ? -3.464 0.302 11.158 1.00 98.69 115 ILE A O 1
ATOM 891 N N . GLU A 1 116 ? -1.559 1.407 10.704 1.00 98.62 116 GLU A N 1
ATOM 892 C CA . GLU A 1 116 ? -1.224 1.731 12.095 1.00 98.62 116 GLU A CA 1
ATOM 893 C C . GLU A 1 116 ? -2.328 2.566 12.754 1.00 98.62 116 GLU A C 1
ATOM 895 O O . GLU A 1 116 ? -2.774 2.241 13.857 1.00 98.62 116 GLU A O 1
ATOM 900 N N . GLY A 1 117 ? -2.845 3.579 12.053 1.00 98.56 117 GLY A N 1
ATOM 901 C CA . GLY A 1 117 ? -3.963 4.392 12.535 1.00 98.56 117 GLY A CA 1
ATOM 902 C C . GLY A 1 117 ? -5.237 3.572 12.769 1.00 98.56 117 GLY A C 1
ATOM 903 O O . GLY A 1 117 ? -5.890 3.710 13.806 1.00 98.56 117 GLY A O 1
ATOM 904 N N . ARG A 1 118 ? -5.573 2.663 11.846 1.00 98.44 118 ARG A N 1
ATOM 905 C CA . ARG A 1 118 ? -6.714 1.742 12.005 1.00 98.44 118 ARG A CA 1
ATOM 906 C C . ARG A 1 118 ? -6.520 0.780 13.176 1.00 98.44 118 ARG A C 1
ATOM 908 O O . ARG A 1 118 ? -7.477 0.516 13.901 1.00 98.44 118 ARG A O 1
ATOM 915 N N . LEU A 1 119 ? -5.307 0.263 13.360 1.00 98.62 119 LEU A N 1
ATOM 916 C CA . LEU A 1 119 ? -4.968 -0.632 14.464 1.00 98.62 119 LEU A CA 1
ATOM 917 C C . LEU A 1 119 ? -5.090 0.083 15.811 1.00 98.62 119 LEU A C 1
ATOM 919 O O . LEU A 1 119 ? -5.662 -0.478 16.742 1.00 98.62 119 LEU A O 1
ATOM 923 N N . PHE A 1 120 ? -4.630 1.332 15.894 1.00 98.56 120 PHE A N 1
ATOM 924 C CA . PHE A 1 120 ? -4.800 2.154 17.088 1.00 98.56 120 PHE A CA 1
ATOM 925 C C . PHE A 1 120 ? -6.283 2.374 17.420 1.00 98.56 120 PHE A C 1
ATOM 927 O O . PHE A 1 120 ? -6.696 2.123 18.549 1.00 98.56 120 PHE A O 1
ATOM 934 N N . GLY A 1 121 ? -7.109 2.751 16.437 1.00 98.44 121 GLY A N 1
ATOM 935 C CA . GLY A 1 121 ? -8.555 2.923 16.649 1.00 98.44 121 GLY A CA 1
ATOM 936 C C . GLY A 1 121 ? -9.283 1.630 17.051 1.00 98.44 121 GLY A C 1
ATOM 937 O O . GLY A 1 121 ? -10.224 1.646 17.850 1.00 98.44 121 GLY A O 1
ATOM 938 N N . LEU A 1 122 ? -8.843 0.481 16.533 1.00 98.50 122 LEU A N 1
ATOM 939 C CA . LEU A 1 122 ? -9.375 -0.810 16.964 1.00 98.50 122 LEU A CA 1
ATOM 940 C C . LEU A 1 122 ? -8.974 -1.122 18.411 1.00 98.50 122 LEU A C 1
ATOM 942 O O . LEU A 1 122 ? -9.815 -1.569 19.189 1.00 98.50 122 LEU A O 1
ATOM 946 N N . LEU A 1 123 ? -7.722 -0.851 18.788 1.00 98.56 123 LEU A N 1
ATOM 947 C CA . LEU A 1 123 ? -7.234 -1.059 20.150 1.00 98.56 123 LEU A CA 1
ATOM 948 C C . LEU A 1 123 ? -8.026 -0.224 21.164 1.00 98.56 123 LEU A C 1
ATOM 950 O O . LEU A 1 123 ? -8.463 -0.768 22.176 1.00 98.56 123 LEU A O 1
ATOM 954 N N . THR A 1 124 ? -8.289 1.053 20.871 1.00 98.31 124 THR A N 1
ATOM 955 C CA . THR A 1 124 ? -9.099 1.907 21.758 1.00 98.31 124 THR A CA 1
ATOM 956 C C . THR A 1 124 ? -10.514 1.358 21.932 1.00 98.31 124 THR A C 1
ATOM 958 O O . THR A 1 124 ? -11.030 1.320 23.046 1.00 98.31 124 THR A O 1
ATOM 961 N N . THR A 1 125 ? -11.123 0.858 20.854 1.00 98.50 125 THR A N 1
ATOM 962 C CA . THR A 1 125 ? -12.462 0.247 20.907 1.00 98.50 125 THR A CA 1
ATOM 963 C C . THR A 1 125 ? -12.464 -1.005 21.787 1.00 98.50 125 THR A C 1
ATOM 965 O O . THR A 1 125 ? -13.325 -1.156 22.652 1.00 98.50 125 THR A O 1
ATOM 968 N N . VAL A 1 126 ? -11.462 -1.875 21.630 1.00 98.62 126 VAL A N 1
ATOM 969 C CA . VAL A 1 126 ? -11.305 -3.084 22.455 1.00 98.62 126 VAL A CA 1
ATOM 970 C C . VAL A 1 126 ? -11.120 -2.731 23.934 1.00 98.62 126 VAL A C 1
ATOM 972 O O . VAL A 1 126 ? -11.697 -3.385 24.805 1.00 98.62 126 VAL A O 1
ATOM 975 N N . GLU A 1 127 ? -10.348 -1.691 24.247 1.00 98.44 127 GLU A N 1
ATOM 976 C CA . GLU A 1 127 ? -10.168 -1.227 25.626 1.00 98.44 127 GLU A CA 1
ATOM 977 C C . GLU A 1 127 ? -11.464 -0.677 26.240 1.00 98.44 127 GLU A C 1
ATOM 979 O O . GLU A 1 127 ? -11.745 -0.927 27.416 1.00 98.44 127 GLU A O 1
ATOM 984 N N . GLU A 1 128 ? -12.273 0.045 25.466 1.00 98.50 128 GLU A N 1
ATOM 985 C CA . GLU A 1 128 ? -13.585 0.527 25.905 1.00 98.50 128 GLU A CA 1
ATOM 986 C C . GLU A 1 128 ? -14.567 -0.620 26.157 1.00 98.50 128 GLU A C 1
ATOM 988 O O . GLU A 1 128 ? -15.243 -0.642 27.190 1.00 98.50 128 GLU A O 1
ATOM 993 N N . GLU A 1 129 ? -14.640 -1.591 25.247 1.00 98.44 129 GLU A N 1
ATOM 994 C CA . GLU A 1 129 ? -15.483 -2.777 25.417 1.00 98.44 129 GLU A CA 1
ATOM 995 C C . GLU A 1 129 ? -15.054 -3.603 26.628 1.00 98.44 129 GLU A C 1
ATOM 997 O O . GLU A 1 129 ? -15.899 -4.015 27.426 1.00 98.44 129 GLU A O 1
ATOM 1002 N N . LYS A 1 130 ? -13.744 -3.764 26.840 1.00 98.56 130 LYS A N 1
ATOM 1003 C CA . LYS A 1 130 ? -13.204 -4.421 28.033 1.00 98.56 130 LYS A CA 1
ATOM 1004 C C . LYS A 1 130 ? -13.671 -3.737 29.321 1.00 98.56 130 LYS A C 1
ATOM 100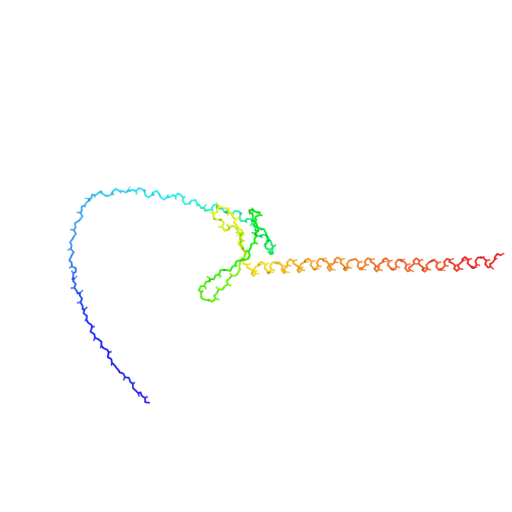6 O O . LYS A 1 130 ? -14.079 -4.429 30.250 1.00 98.56 130 LYS A O 1
ATOM 1011 N N . LYS A 1 131 ? -13.652 -2.401 29.386 1.00 98.50 131 LYS A N 1
ATOM 1012 C CA . LYS A 1 131 ? -14.145 -1.654 30.561 1.00 98.50 131 LYS A CA 1
ATOM 1013 C C . LYS A 1 131 ? -15.639 -1.881 30.793 1.00 98.50 131 LYS A C 1
ATOM 1015 O O . LYS A 1 131 ? -16.044 -2.133 31.924 1.00 98.50 131 LYS A O 1
ATOM 1020 N N . LYS A 1 132 ? -16.450 -1.852 29.729 1.00 98.25 132 LYS A N 1
ATOM 1021 C CA . LYS A 1 132 ? -17.895 -2.132 29.816 1.00 98.25 132 LYS A CA 1
ATOM 1022 C C . LYS A 1 132 ? -18.162 -3.547 30.333 1.00 98.25 132 LYS A C 1
ATOM 1024 O O . LYS A 1 132 ? -19.038 -3.734 31.173 1.00 98.25 132 LYS A O 1
ATOM 1029 N N . LEU A 1 133 ? -17.393 -4.535 29.872 1.00 98.56 133 LEU A N 1
ATOM 1030 C CA . LEU A 1 133 ? -17.489 -5.912 30.362 1.00 98.56 133 LEU A CA 1
ATOM 1031 C C . LEU A 1 133 ? -17.133 -6.020 31.851 1.00 98.56 133 LEU A C 1
ATOM 1033 O O . LEU A 1 133 ? -17.869 -6.663 32.593 1.00 98.56 133 LEU A O 1
ATOM 1037 N N . GLN A 1 134 ? -16.073 -5.346 32.305 1.00 98.56 134 GLN A N 1
ATOM 1038 C CA . GLN A 1 134 ? -15.691 -5.317 33.725 1.00 98.56 134 GLN A CA 1
ATOM 1039 C C . GLN A 1 134 ? -16.761 -4.666 34.616 1.00 98.56 134 GLN A C 1
ATOM 1041 O O . GLN A 1 134 ? -17.003 -5.106 35.743 1.00 98.56 134 GLN A O 1
ATOM 1046 N N . GLU A 1 135 ? -17.430 -3.625 34.119 1.00 98.38 135 GLU A N 1
ATOM 1047 C CA . GLU A 1 135 ? -18.541 -2.992 34.831 1.00 98.38 135 GLU A CA 1
ATOM 1048 C C . GLU A 1 135 ? -19.748 -3.935 34.941 1.00 98.38 135 GLU A C 1
ATOM 1050 O O . GLU A 1 135 ? -20.334 -4.076 36.017 1.00 98.38 135 GLU A O 1
ATOM 1055 N N . LEU A 1 136 ? -20.099 -4.621 33.849 1.00 98.50 136 LEU A N 1
ATOM 1056 C CA . LEU A 1 136 ? -21.169 -5.620 33.850 1.00 98.50 136 LEU A CA 1
ATOM 1057 C C . LEU A 1 136 ? -20.866 -6.785 34.800 1.00 98.50 136 LEU A C 1
ATOM 1059 O O . LEU A 1 136 ? -21.752 -7.197 35.548 1.00 98.50 136 LEU A O 1
ATOM 1063 N N . GLU A 1 137 ? -19.627 -7.274 34.816 1.00 98.31 137 GLU A N 1
ATOM 1064 C CA . GLU A 1 137 ? -19.169 -8.312 35.744 1.00 98.31 137 GLU A CA 1
ATOM 1065 C C . GLU A 1 137 ? -19.326 -7.865 37.205 1.00 98.31 137 GLU A C 1
ATOM 1067 O O . GLU A 1 137 ? -19.921 -8.577 38.014 1.00 98.31 137 GLU A O 1
ATOM 1072 N N . SER A 1 138 ? -18.896 -6.642 37.525 1.00 98.31 138 SER A N 1
ATOM 1073 C CA . SER A 1 138 ? -19.032 -6.069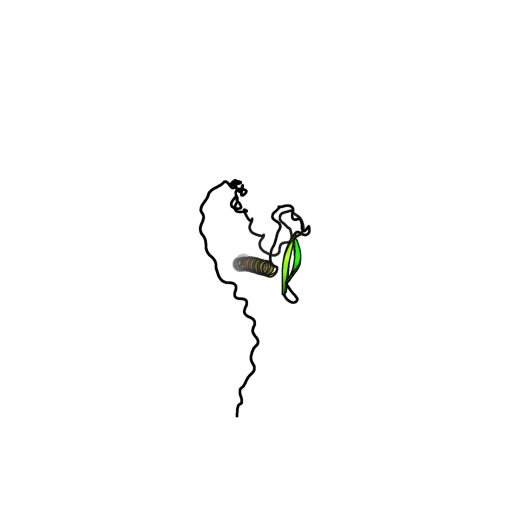 38.872 1.00 98.31 138 SER A CA 1
ATOM 1074 C C . SER A 1 138 ? -20.497 -5.963 39.310 1.00 98.31 138 SER A C 1
ATOM 1076 O O . SER A 1 138 ? -20.840 -6.271 40.453 1.00 98.31 138 SER A O 1
ATOM 1078 N N . ARG A 1 139 ? -21.390 -5.566 38.394 1.00 98.00 139 ARG A N 1
ATOM 1079 C CA . ARG A 1 139 ? -22.836 -5.501 38.656 1.00 98.00 139 ARG A CA 1
ATOM 1080 C C . ARG A 1 139 ? -23.444 -6.881 38.882 1.00 98.00 139 ARG A C 1
ATOM 1082 O O . ARG A 1 139 ? -24.290 -7.020 39.762 1.00 98.00 139 ARG A O 1
ATOM 1089 N N . LEU A 1 140 ? -23.031 -7.881 38.103 1.00 97.75 140 LEU A N 1
ATOM 1090 C CA . LEU A 1 140 ? -23.513 -9.252 38.252 1.00 97.75 140 LEU A CA 1
ATOM 1091 C C . LEU A 1 140 ? -23.108 -9.836 39.608 1.00 97.75 140 LEU A C 1
ATOM 1093 O O . LEU A 1 140 ? -23.957 -10.400 40.293 1.00 97.75 140 LEU A O 1
ATOM 1097 N N . LEU A 1 141 ? -21.851 -9.641 40.021 1.00 97.44 141 LEU A N 1
ATOM 1098 C CA . LEU A 1 141 ? -21.371 -10.059 41.341 1.00 97.44 141 LEU A CA 1
ATOM 1099 C C . LEU A 1 141 ? -22.161 -9.391 42.474 1.00 97.44 141 LEU A C 1
ATOM 1101 O O . LEU A 1 141 ? -22.555 -10.059 43.427 1.00 97.44 141 LEU A O 1
ATOM 1105 N N . GLY A 1 142 ? -22.453 -8.092 42.345 1.00 97.12 142 GLY A N 1
ATOM 1106 C CA . GLY A 1 142 ? -23.290 -7.375 43.309 1.00 97.12 142 GLY A CA 1
ATOM 1107 C C . GLY A 1 142 ? -24.706 -7.948 43.409 1.00 97.12 142 GLY A C 1
ATOM 1108 O O . GLY A 1 142 ? -25.202 -8.169 44.510 1.00 97.12 142 GLY A O 1
ATOM 1109 N N . LEU A 1 143 ? -25.346 -8.244 42.273 1.00 97.06 143 LEU A N 1
ATOM 1110 C CA . LEU A 1 143 ? -26.672 -8.868 42.263 1.00 97.06 143 LEU A CA 1
ATOM 1111 C C . LEU A 1 143 ? -26.654 -10.268 42.883 1.00 97.06 143 LEU A C 1
ATOM 1113 O O . LEU A 1 143 ? -27.570 -10.596 43.635 1.00 97.06 143 LEU A O 1
ATOM 1117 N N . LEU A 1 144 ? -25.617 -11.067 42.620 1.00 96.56 144 LEU A N 1
ATOM 1118 C CA . LEU A 1 144 ? -25.476 -12.400 43.207 1.00 96.56 144 LEU A CA 1
ATOM 1119 C C . LEU A 1 144 ? -25.475 -12.328 44.742 1.00 96.56 144 LEU A C 1
ATOM 1121 O O . LEU A 1 144 ? -26.267 -13.012 45.382 1.00 96.56 144 LEU A O 1
ATOM 1125 N N . SER A 1 145 ? -24.690 -11.405 45.311 1.00 95.69 145 SER A N 1
ATOM 1126 C CA . SER A 1 145 ? -24.659 -11.151 46.759 1.00 95.69 145 SER A CA 1
ATOM 1127 C C . SER A 1 145 ? -26.039 -10.777 47.305 1.00 95.69 145 SER A C 1
ATOM 1129 O O . SER A 1 145 ? -26.451 -11.278 48.346 1.00 95.69 145 SER A O 1
ATOM 1131 N N . THR A 1 146 ? -26.794 -9.926 46.598 1.00 95.62 146 THR A N 1
ATOM 1132 C CA . THR A 1 146 ? -28.146 -9.551 47.051 1.00 95.62 146 THR A CA 1
ATOM 1133 C C . THR A 1 146 ? -29.137 -10.712 46.999 1.00 95.62 146 THR A C 1
ATOM 1135 O O . THR A 1 146 ? -30.029 -10.782 47.841 1.00 95.62 146 THR A O 1
ATOM 1138 N N . VAL A 1 147 ? -28.999 -11.626 46.034 1.00 95.56 147 VAL A N 1
ATOM 1139 C CA . VAL A 1 147 ? -29.844 -12.825 45.948 1.00 95.56 147 VAL A CA 1
ATOM 1140 C C . VAL A 1 147 ? -29.529 -13.769 47.104 1.00 95.56 147 VAL A C 1
ATOM 1142 O O . VAL A 1 147 ? -30.454 -14.187 47.796 1.00 95.56 147 VAL A O 1
ATOM 1145 N N . GLU A 1 148 ? -28.246 -14.019 47.375 1.00 95.00 148 GLU A N 1
ATOM 1146 C CA . GLU A 1 148 ? -27.801 -14.836 48.512 1.00 95.00 148 GLU A CA 1
ATOM 1147 C C . GLU A 1 148 ? -28.311 -14.274 49.854 1.00 95.00 148 GLU A C 1
ATOM 1149 O O . GLU A 1 148 ? -28.796 -15.021 50.706 1.00 95.00 148 GLU A O 1
ATOM 1154 N N . GLU A 1 149 ? -28.280 -12.948 50.032 1.00 94.62 149 GLU A N 1
ATOM 1155 C CA . GLU A 1 149 ? -28.833 -12.279 51.218 1.00 94.62 149 GLU A CA 1
ATOM 1156 C C . GLU A 1 149 ? -30.355 -12.442 51.358 1.00 94.62 149 GLU A C 1
ATOM 1158 O O . GLU A 1 149 ? -30.860 -12.525 52.480 1.00 94.62 149 GLU A O 1
ATOM 1163 N N . ILE A 1 150 ? -31.107 -12.455 50.253 1.00 94.12 150 ILE A N 1
ATOM 1164 C CA . ILE A 1 150 ? -32.567 -12.639 50.274 1.00 94.12 150 ILE A CA 1
ATOM 1165 C C . ILE A 1 150 ? -32.917 -14.098 50.573 1.00 94.12 150 ILE A C 1
ATOM 1167 O O . ILE A 1 150 ? -33.780 -14.349 51.414 1.00 94.12 150 ILE A O 1
ATOM 1171 N N . GLU A 1 151 ? -32.246 -15.048 49.920 1.00 91.44 151 GLU A N 1
ATOM 1172 C CA . GLU A 1 151 ? -32.456 -16.482 50.141 1.00 91.44 151 GLU A CA 1
ATOM 1173 C C . GLU A 1 151 ? -32.127 -16.888 51.580 1.00 91.44 151 GLU A C 1
ATOM 1175 O O . GLU A 1 151 ? -32.891 -17.630 52.188 1.00 91.44 151 GLU A O 1
ATOM 1180 N N . GLY A 1 152 ? -31.059 -16.345 52.173 1.00 84.56 152 GLY A N 1
ATOM 1181 C CA . GLY A 1 152 ? -30.711 -16.608 53.575 1.00 84.56 152 GLY A CA 1
ATOM 1182 C C . GLY A 1 152 ? -31.688 -16.026 54.610 1.00 84.56 152 GLY A C 1
ATOM 1183 O O . GLY A 1 152 ? -31.558 -16.318 55.800 1.00 84.56 152 GLY A O 1
ATOM 1184 N N . ARG A 1 153 ? -32.643 -15.183 54.193 1.00 75.81 153 ARG A N 1
ATOM 1185 C CA . ARG A 1 153 ? -33.666 -14.566 55.061 1.00 75.81 153 ARG A CA 1
ATOM 1186 C C . ARG A 1 153 ? -35.051 -15.218 54.944 1.00 75.81 153 ARG A C 1
ATOM 1188 O O . ARG A 1 153 ? -35.940 -14.808 55.696 1.00 75.81 153 ARG A O 1
ATOM 1195 N N . LEU A 1 154 ? -35.236 -16.162 54.020 1.00 58.38 154 LEU A N 1
ATOM 1196 C CA . LEU A 1 154 ? -36.458 -16.953 53.805 1.00 58.38 154 LEU A CA 1
ATOM 1197 C C . LEU A 1 154 ? -36.382 -18.299 54.538 1.00 58.38 154 LEU A C 1
ATOM 1199 O O . LEU A 1 154 ? -37.457 -18.755 54.989 1.00 58.38 154 LEU A O 1
#

Sequence (154 aa):
MGPSYLESFIDDDFDNGSNNNNSSDSDDEIILPEISPPRFPPNPVTWEPSPIGIPTVCYCGKPAVLKTQTIGLETKTKFYSCASDIRDGDCHIYKLLDDAILEEITLTKTKLGEIEGRLFGLLTTVEEEKKKLQELESRLLGLLSTVEEIEGRL

Secondary structure (DSSP, 8-state):
-----------------------------------------------PPPPSSS--B-TTSSBEEEEEEEETTTEEEEEEEETT---SSS---EEEHHHHHHHHHHHHHHHHHHHHHHHHHHHHHHHHHHHHHHHHHHHHHHHHHHHHHHHTT-

Organism: NCBI:txid586526